Protein AF-A0A250KUP1-F1 (afdb_monomer)

InterPro domains:
  IPR027805 Transposase, Helix-turn-helix domain [PF13613] (3-40)

pLDDT: mean 85.06, std 11.29, range [55.0, 96.75]

Foldseek 3Di:
DCCVVPVDQLCVQCVVVVHHSVVSVVCCVVCVVVVQVVCVVVVNPDDDDDPDPVSVVVVCVVDPDDDDDDDDDDDDQDPDPVVNVVPDPPPDDPDDPDDD

Structure (mmCIF, N/CA/C/O backbone):
data_AF-A0A250KUP1-F1
#
_entry.id   AF-A0A250KUP1-F1
#
loop_
_atom_site.group_PDB
_atom_site.id
_atom_site.type_symbol
_atom_site.label_atom_id
_atom_site.label_alt_id
_atom_site.label_comp_id
_atom_site.label_asym_id
_atom_site.label_entity_id
_atom_site.label_seq_id
_atom_site.pdbx_PDB_ins_code
_atom_site.Cartn_x
_atom_site.Cartn_y
_atom_site.Cartn_z
_atom_site.occupancy
_atom_site.B_iso_or_equiv
_atom_site.auth_seq_id
_atom_site.auth_comp_id
_atom_site.auth_asym_id
_atom_site.auth_atom_id
_atom_site.pdbx_PDB_model_num
ATOM 1 N N . MET A 1 1 ? -3.977 -3.950 -9.106 1.00 66.69 1 MET A N 1
ATOM 2 C CA . MET A 1 1 ? -2.577 -3.657 -8.726 1.00 66.69 1 MET A CA 1
ATOM 3 C C . MET A 1 1 ? -2.090 -4.738 -7.769 1.00 66.69 1 MET A C 1
ATOM 5 O O . MET A 1 1 ? -2.434 -4.678 -6.600 1.00 66.69 1 MET A O 1
ATOM 9 N N . TYR A 1 2 ? -1.365 -5.749 -8.261 1.00 84.56 2 TYR A N 1
ATOM 10 C CA . TYR A 1 2 ? -0.905 -6.881 -7.440 1.00 84.56 2 TYR A CA 1
ATOM 11 C C . TYR A 1 2 ? 0.070 -6.418 -6.343 1.00 84.56 2 TYR A C 1
ATOM 13 O O . TYR A 1 2 ? -0.234 -6.559 -5.165 1.00 84.56 2 TYR A O 1
ATOM 21 N N . TYR A 1 3 ? 1.147 -5.716 -6.718 1.00 90.88 3 TYR A N 1
ATOM 22 C CA . TYR A 1 3 ? 2.161 -5.227 -5.774 1.00 90.88 3 TYR A CA 1
ATOM 23 C C . TYR A 1 3 ? 1.597 -4.355 -4.636 1.00 90.88 3 TYR A C 1
ATOM 25 O O . TYR A 1 3 ? 1.884 -4.614 -3.476 1.00 90.88 3 TYR A O 1
ATOM 33 N N . LEU A 1 4 ? 0.740 -3.368 -4.936 1.00 90.69 4 LEU A N 1
ATOM 34 C CA . LEU A 1 4 ? 0.157 -2.484 -3.909 1.00 90.69 4 LEU A CA 1
ATOM 35 C C . LEU A 1 4 ? -0.892 -3.163 -3.015 1.00 90.69 4 LEU A C 1
ATOM 37 O O . LEU A 1 4 ? -1.260 -2.603 -1.986 1.00 90.69 4 LEU A O 1
ATOM 41 N N . LYS A 1 5 ? -1.421 -4.321 -3.425 1.00 87.44 5 LYS A N 1
ATOM 42 C CA . LYS A 1 5 ? -2.429 -5.060 -2.658 1.00 87.44 5 LYS A CA 1
ATOM 43 C C . LYS A 1 5 ? -1.794 -6.131 -1.776 1.00 87.44 5 LYS A C 1
ATOM 45 O O . LYS A 1 5 ? -2.275 -6.338 -0.669 1.00 87.44 5 LYS A O 1
ATOM 50 N N . THR A 1 6 ? -0.759 -6.813 -2.263 1.00 89.00 6 THR A N 1
ATOM 51 C CA . THR A 1 6 ? -0.167 -7.978 -1.588 1.00 89.00 6 THR A CA 1
ATOM 52 C C . THR A 1 6 ? 1.237 -7.732 -1.039 1.00 89.00 6 THR A C 1
ATOM 54 O O . THR A 1 6 ? 1.717 -8.562 -0.279 1.00 89.00 6 THR A O 1
ATOM 57 N N . TYR A 1 7 ? 1.881 -6.613 -1.397 1.00 89.69 7 TYR A N 1
ATOM 58 C CA . TYR A 1 7 ? 3.239 -6.233 -0.981 1.00 89.69 7 TYR A CA 1
ATOM 59 C C . TYR A 1 7 ? 4.258 -7.395 -1.003 1.00 89.69 7 TYR A C 1
ATOM 61 O O . TYR A 1 7 ? 4.931 -7.649 -0.004 1.00 89.69 7 TYR A O 1
ATOM 69 N N . PRO A 1 8 ? 4.388 -8.128 -2.127 1.00 94.00 8 PRO A N 1
ATOM 70 C CA . PRO A 1 8 ? 5.357 -9.209 -2.240 1.00 94.00 8 PRO A CA 1
ATOM 71 C C . PRO A 1 8 ? 6.781 -8.641 -2.286 1.00 94.00 8 PRO A C 1
ATOM 73 O O . PRO A 1 8 ? 6.997 -7.503 -2.712 1.00 94.00 8 PRO A O 1
ATOM 76 N N . THR A 1 9 ? 7.774 -9.461 -1.937 1.00 95.88 9 THR A N 1
ATOM 77 C CA . THR A 1 9 ? 9.172 -9.122 -2.234 1.00 95.88 9 THR A CA 1
ATOM 78 C C . THR A 1 9 ? 9.384 -9.025 -3.747 1.00 95.88 9 THR A C 1
ATOM 80 O O . THR A 1 9 ? 8.632 -9.609 -4.534 1.00 95.88 9 THR A O 1
ATOM 83 N N . PHE A 1 10 ? 10.421 -8.305 -4.184 1.00 95.88 10 PHE A N 1
ATOM 84 C CA . PHE A 1 10 ? 10.698 -8.163 -5.616 1.00 95.88 10 PHE A CA 1
ATOM 85 C C . PHE A 1 10 ? 11.054 -9.487 -6.293 1.00 95.88 10 PHE A C 1
ATOM 87 O O . PHE A 1 10 ? 10.743 -9.649 -7.467 1.00 95.88 10 PHE A O 1
ATOM 94 N N . ASP A 1 11 ? 11.621 -10.448 -5.564 1.00 95.88 11 ASP A N 1
ATOM 95 C CA . ASP A 1 11 ? 11.886 -11.788 -6.093 1.00 95.88 11 ASP A CA 1
ATOM 96 C C . ASP A 1 11 ? 10.593 -12.572 -6.328 1.00 95.88 11 ASP A C 1
ATOM 98 O O . ASP A 1 11 ? 10.426 -13.176 -7.383 1.00 95.88 11 ASP A O 1
ATOM 102 N N . VAL A 1 12 ? 9.636 -12.504 -5.393 1.00 95.69 12 VAL A N 1
ATOM 103 C CA . VAL A 1 12 ? 8.307 -13.119 -5.561 1.00 95.69 12 VAL A CA 1
ATOM 104 C C . VAL A 1 12 ? 7.541 -12.430 -6.689 1.00 95.69 12 VAL A C 1
ATOM 106 O O . VAL A 1 12 ? 6.935 -13.091 -7.531 1.00 95.69 12 VAL A O 1
ATOM 109 N N . LEU A 1 13 ? 7.608 -11.099 -6.763 1.00 95.19 13 LEU A N 1
ATOM 110 C CA . LEU A 1 13 ? 7.016 -10.338 -7.861 1.00 95.19 13 LEU A CA 1
ATOM 111 C C . LEU A 1 13 ? 7.648 -10.719 -9.207 1.00 95.19 13 LEU A C 1
ATOM 113 O O . LEU A 1 13 ? 6.934 -10.954 -10.177 1.00 95.19 13 LEU A O 1
ATOM 117 N N . GLY A 1 14 ? 8.976 -10.810 -9.264 1.00 95.19 14 GLY A N 1
ATOM 118 C CA . GLY A 1 14 ? 9.709 -11.229 -10.451 1.00 95.19 14 GLY A CA 1
ATOM 119 C C . GLY A 1 14 ? 9.330 -12.641 -10.884 1.00 95.19 14 GLY A C 1
ATOM 120 O O . GLY A 1 14 ? 8.986 -12.847 -12.045 1.00 95.19 14 GLY A O 1
ATOM 121 N N . PHE A 1 15 ? 9.267 -13.581 -9.938 1.00 95.81 15 PHE A N 1
ATOM 122 C CA . PHE A 1 15 ? 8.816 -14.950 -10.175 1.00 95.81 15 PHE A CA 1
ATOM 123 C C . PHE A 1 15 ? 7.417 -15.004 -10.807 1.00 95.81 15 PHE A C 1
ATOM 125 O O . PHE A 1 15 ? 7.225 -15.693 -11.806 1.00 95.81 15 PHE A O 1
ATOM 132 N N . HIS A 1 16 ? 6.452 -14.240 -10.285 1.00 93.56 16 HIS A N 1
ATOM 133 C CA . HIS A 1 16 ? 5.083 -14.237 -10.811 1.00 93.56 16 HIS A CA 1
ATOM 134 C C . HIS A 1 16 ? 4.949 -13.661 -12.227 1.00 93.56 16 HIS A C 1
ATOM 136 O O . HIS A 1 16 ? 4.036 -14.058 -12.950 1.00 93.56 16 HIS A O 1
ATOM 142 N N . PHE A 1 17 ? 5.823 -12.732 -12.625 1.00 92.12 17 PHE A N 1
ATOM 143 C CA . PHE A 1 17 ? 5.716 -12.007 -13.899 1.00 92.12 17 PHE A CA 1
ATOM 144 C C . PHE A 1 17 ? 6.853 -12.300 -14.892 1.00 92.12 17 PHE A C 1
ATOM 146 O O . PHE A 1 17 ? 6.907 -11.680 -15.952 1.00 92.12 17 PHE A O 1
ATOM 153 N N . GLY A 1 18 ? 7.742 -13.251 -14.589 1.00 94.38 18 GLY A N 1
ATOM 154 C CA . GLY A 1 18 ? 8.844 -13.641 -15.475 1.00 94.38 18 GLY A CA 1
ATOM 155 C C . GLY A 1 18 ? 9.985 -12.620 -15.541 1.00 94.38 18 GLY A C 1
ATOM 156 O O . GLY A 1 18 ? 10.642 -12.496 -16.573 1.00 94.38 18 GLY A O 1
ATOM 157 N N . PHE A 1 19 ? 10.224 -11.879 -14.458 1.00 91.25 19 PHE A N 1
ATOM 158 C CA . PHE A 1 19 ? 11.309 -10.904 -14.342 1.00 91.25 19 PHE A CA 1
ATOM 159 C C . PHE A 1 19 ? 12.347 -11.339 -13.307 1.00 91.25 19 PHE A C 1
ATOM 161 O O . PHE A 1 19 ? 12.052 -12.092 -12.382 1.00 91.25 19 PHE A O 1
ATOM 168 N N . SER A 1 20 ? 13.560 -10.790 -13.404 1.00 95.12 20 SER A N 1
ATOM 169 C CA . SER A 1 20 ? 14.458 -10.770 -12.246 1.00 95.12 20 SER A CA 1
ATOM 170 C C . SER A 1 20 ? 13.920 -9.811 -11.176 1.00 95.12 20 SER A C 1
ATOM 172 O O . SER A 1 20 ? 13.195 -8.863 -11.498 1.00 95.12 20 SER A O 1
ATOM 174 N N . GLY A 1 21 ? 14.317 -9.997 -9.912 1.00 93.44 21 GLY A N 1
ATOM 175 C CA . GLY A 1 21 ? 13.941 -9.083 -8.827 1.00 93.44 21 GLY A CA 1
ATOM 176 C C . GLY A 1 21 ? 14.333 -7.626 -9.109 1.00 93.44 21 GLY A C 1
ATOM 177 O O . GLY A 1 21 ? 13.534 -6.712 -8.907 1.00 93.44 21 GLY A O 1
ATOM 178 N N . GLY A 1 22 ? 15.511 -7.395 -9.700 1.00 95.50 22 GLY A N 1
ATOM 179 C CA . GLY A 1 22 ? 15.950 -6.055 -10.113 1.00 95.50 22 GLY A CA 1
ATOM 180 C C . GLY A 1 22 ? 15.054 -5.428 -11.188 1.00 95.50 22 GLY A C 1
ATOM 181 O O . GLY A 1 22 ? 14.700 -4.251 -11.096 1.00 95.50 22 GLY A O 1
ATOM 182 N N . HIS A 1 23 ? 14.616 -6.213 -12.178 1.00 95.38 23 HIS A N 1
ATOM 183 C CA . HIS A 1 23 ? 13.662 -5.735 -13.178 1.00 95.38 23 HIS A CA 1
ATOM 184 C C . HIS A 1 23 ? 12.278 -5.478 -12.580 1.00 95.38 23 HIS A C 1
ATOM 186 O O . HIS A 1 23 ? 11.645 -4.493 -12.959 1.00 95.38 23 HIS A O 1
ATOM 192 N N . ALA A 1 24 ? 11.819 -6.308 -11.642 1.00 95.75 24 ALA A N 1
ATOM 193 C CA . ALA A 1 24 ? 10.560 -6.095 -10.935 1.00 95.75 24 ALA A CA 1
ATOM 194 C C . ALA A 1 24 ? 10.585 -4.779 -10.135 1.00 95.75 24 ALA A C 1
ATOM 196 O O . ALA A 1 24 ? 9.658 -3.976 -10.250 1.00 95.75 24 ALA A O 1
ATOM 197 N N . HIS A 1 25 ? 11.679 -4.507 -9.416 1.00 95.56 25 HIS A N 1
ATOM 198 C CA . HIS A 1 25 ? 11.899 -3.231 -8.732 1.00 95.56 25 HIS A CA 1
ATOM 199 C C . HIS A 1 25 ? 11.851 -2.047 -9.708 1.00 95.56 25 HIS A C 1
ATOM 201 O O . HIS A 1 25 ? 11.057 -1.127 -9.523 1.00 95.56 25 HIS A O 1
ATOM 207 N N . ALA A 1 26 ? 12.637 -2.094 -10.790 1.00 96.50 26 ALA A N 1
ATOM 208 C CA . ALA A 1 26 ? 12.673 -1.027 -11.792 1.00 96.50 26 ALA A CA 1
ATOM 209 C C . ALA A 1 26 ? 11.300 -0.778 -12.447 1.00 96.50 26 ALA A C 1
ATOM 211 O O . ALA A 1 26 ? 10.945 0.360 -12.757 1.00 96.50 26 ALA A O 1
ATOM 212 N N . HIS A 1 27 ? 10.500 -1.830 -12.645 1.00 93.94 27 HIS A N 1
ATOM 213 C CA . HIS A 1 27 ? 9.136 -1.693 -13.152 1.00 93.94 27 HIS A CA 1
ATOM 214 C C . HIS A 1 27 ? 8.229 -0.966 -12.166 1.00 93.94 27 HIS A C 1
ATOM 216 O O . HIS A 1 27 ? 7.495 -0.071 -12.583 1.00 93.94 27 HIS A O 1
ATOM 222 N N . ILE A 1 28 ? 8.271 -1.326 -10.881 1.00 94.62 28 ILE A N 1
ATOM 223 C CA . ILE A 1 28 ? 7.480 -0.650 -9.850 1.00 94.62 28 ILE A CA 1
ATOM 224 C C . ILE A 1 28 ? 7.877 0.820 -9.748 1.00 94.62 28 ILE A C 1
ATOM 226 O O . ILE A 1 28 ? 6.997 1.678 -9.812 1.00 94.62 28 ILE A O 1
ATOM 230 N N . ASP A 1 29 ? 9.174 1.106 -9.677 1.00 95.44 29 ASP A N 1
ATOM 231 C CA . ASP A 1 29 ? 9.699 2.469 -9.581 1.00 95.44 29 ASP A CA 1
ATOM 232 C C . ASP A 1 29 ? 9.252 3.344 -10.768 1.00 95.44 29 ASP A C 1
ATOM 234 O O . ASP A 1 29 ? 8.807 4.477 -10.600 1.00 95.44 29 ASP A O 1
ATOM 238 N N . ARG A 1 30 ? 9.233 2.779 -11.983 1.00 96.12 30 ARG A N 1
ATOM 239 C CA . ARG A 1 30 ? 8.779 3.487 -13.189 1.00 96.12 30 ARG A CA 1
ATOM 240 C C . ARG A 1 30 ? 7.260 3.651 -13.275 1.00 96.12 30 ARG A C 1
ATOM 242 O O . ARG A 1 30 ? 6.774 4.678 -13.752 1.00 96.12 30 ARG A O 1
ATOM 249 N N . LEU A 1 31 ? 6.495 2.623 -12.906 1.00 94.69 31 LEU A N 1
ATOM 250 C CA . LEU A 1 31 ? 5.044 2.579 -13.129 1.00 94.69 31 LEU A CA 1
ATOM 251 C C . LEU A 1 31 ? 4.247 3.236 -12.002 1.00 94.69 31 LEU A C 1
ATOM 253 O O . LEU A 1 31 ? 3.169 3.772 -12.263 1.00 94.69 31 LEU A O 1
ATOM 257 N N . LEU A 1 32 ? 4.755 3.235 -10.769 1.00 94.56 32 LEU A N 1
ATOM 258 C CA . LEU A 1 32 ? 4.043 3.807 -9.630 1.00 94.56 32 LEU A CA 1
ATOM 259 C C . LEU A 1 32 ? 3.767 5.315 -9.802 1.00 94.56 32 LEU A C 1
ATOM 261 O O . LEU A 1 32 ? 2.614 5.711 -9.622 1.00 94.56 32 LEU A O 1
ATOM 265 N N . PRO A 1 33 ? 4.719 6.156 -10.255 1.00 95.69 33 PRO A N 1
ATOM 266 C CA . PRO A 1 33 ? 4.446 7.568 -10.526 1.00 95.69 33 PRO A CA 1
ATOM 267 C C . PRO A 1 33 ? 3.418 7.784 -11.643 1.00 95.69 33 PRO A C 1
ATOM 269 O O . PRO A 1 33 ? 2.658 8.749 -11.604 1.00 95.69 33 PRO A O 1
ATOM 272 N N . VAL A 1 34 ? 3.382 6.900 -12.649 1.00 96.56 34 VAL A N 1
ATOM 273 C CA . VAL A 1 34 ? 2.380 6.954 -13.727 1.00 96.56 34 VAL A CA 1
ATOM 274 C C . VAL A 1 34 ? 0.992 6.676 -13.164 1.00 96.56 34 VAL A C 1
ATOM 276 O O . VAL A 1 34 ? 0.061 7.421 -13.461 1.00 96.56 34 VAL A O 1
ATOM 279 N N . LEU A 1 35 ? 0.863 5.646 -12.320 1.00 94.12 35 LEU A N 1
ATOM 280 C CA . LEU A 1 35 ? -0.398 5.343 -11.651 1.00 94.12 35 LEU A CA 1
ATOM 281 C C . LEU A 1 35 ? -0.857 6.521 -10.789 1.00 94.12 35 LEU A C 1
ATOM 283 O O . LEU A 1 35 ? -2.015 6.909 -10.885 1.00 94.12 35 LEU A O 1
ATOM 287 N N . VAL A 1 36 ? 0.038 7.100 -9.981 1.00 93.56 36 VAL A N 1
ATOM 288 C CA . VAL A 1 36 ? -0.294 8.254 -9.131 1.00 93.56 36 VAL A CA 1
ATOM 289 C C . VAL A 1 36 ? -0.846 9.394 -9.981 1.00 93.56 36 VAL A C 1
ATOM 291 O O . VAL A 1 36 ? -1.949 9.856 -9.716 1.00 93.56 36 VAL A O 1
ATOM 294 N N . ARG A 1 37 ? -0.149 9.785 -11.058 1.00 96.44 37 ARG A N 1
ATOM 295 C CA . ARG A 1 37 ? -0.637 10.843 -11.957 1.00 96.44 37 ARG A CA 1
ATOM 296 C C . ARG A 1 37 ? -2.003 10.517 -12.550 1.00 96.44 37 ARG A C 1
ATOM 298 O O . ARG A 1 37 ? -2.863 11.387 -12.567 1.00 96.44 37 ARG A O 1
ATOM 305 N N . ALA A 1 38 ? -2.216 9.282 -13.002 1.00 96.31 38 ALA A N 1
ATOM 306 C CA . ALA A 1 38 ? -3.496 8.871 -13.569 1.00 96.31 38 ALA A CA 1
ATOM 307 C C . ALA A 1 38 ? -4.637 8.966 -12.543 1.00 96.31 38 ALA A C 1
ATOM 309 O O . ALA A 1 38 ? -5.679 9.540 -12.845 1.00 96.31 38 ALA A O 1
ATOM 310 N N . LEU A 1 39 ? -4.434 8.459 -11.323 1.00 94.56 39 LEU A N 1
ATOM 311 C CA . LEU A 1 39 ? -5.437 8.520 -10.256 1.00 94.56 39 LEU A CA 1
ATOM 312 C C . LEU A 1 39 ? -5.724 9.961 -9.820 1.00 94.56 39 LEU A C 1
ATOM 314 O O . LEU A 1 39 ? -6.882 10.306 -9.597 1.00 94.56 39 LEU A O 1
ATOM 318 N N . THR A 1 40 ? -4.694 10.809 -9.750 1.00 94.25 40 THR A N 1
ATOM 319 C CA . THR A 1 40 ? -4.846 12.244 -9.477 1.00 94.25 40 THR A CA 1
ATOM 320 C C . THR A 1 40 ? -5.636 12.940 -10.582 1.00 94.25 40 THR A C 1
ATOM 322 O O . THR A 1 40 ? -6.600 13.635 -10.282 1.00 94.25 40 THR A O 1
ATOM 325 N N . SER A 1 41 ? -5.288 12.735 -11.857 1.00 96.75 41 SER A N 1
ATOM 326 C CA . SER A 1 41 ? -6.005 13.342 -12.989 1.00 96.75 41 SER A CA 1
ATOM 327 C C . SER A 1 41 ? -7.465 12.899 -13.077 1.00 96.75 41 SER A C 1
ATOM 329 O O . SER A 1 41 ? -8.310 13.670 -13.518 1.00 96.75 41 SER A O 1
ATOM 331 N N . LEU A 1 42 ? -7.763 11.671 -12.652 1.00 96.62 42 LEU A N 1
ATOM 332 C CA . LEU A 1 42 ? -9.120 11.133 -12.588 1.00 96.62 42 LEU A CA 1
ATOM 333 C C . LEU A 1 42 ? -9.867 11.512 -11.297 1.00 96.62 42 LEU A C 1
ATOM 335 O O . LEU A 1 42 ? -11.032 11.155 -11.163 1.00 96.62 42 LEU A O 1
ATOM 339 N N . ASN A 1 43 ? -9.222 12.213 -10.359 1.00 91.88 43 ASN A N 1
ATOM 340 C CA . ASN A 1 43 ? -9.768 12.563 -9.045 1.00 91.88 43 ASN A CA 1
ATOM 341 C C . ASN A 1 43 ? -10.284 11.346 -8.240 1.00 91.88 43 ASN A C 1
ATOM 343 O O . ASN A 1 43 ? -11.299 11.418 -7.555 1.00 91.88 43 ASN A O 1
ATOM 347 N N . VAL A 1 44 ? -9.583 10.211 -8.345 1.00 90.69 44 VAL A N 1
ATOM 348 C CA . VAL A 1 44 ? -9.887 8.946 -7.638 1.00 90.69 44 VAL A CA 1
ATOM 349 C C . VAL A 1 44 ? -8.681 8.430 -6.845 1.00 90.69 44 VAL A C 1
ATOM 351 O O . VAL A 1 44 ? -8.554 7.234 -6.575 1.00 90.69 44 VAL A O 1
ATOM 354 N N . MET A 1 45 ? -7.741 9.318 -6.510 1.00 90.00 45 MET A N 1
ATOM 355 C CA . MET A 1 45 ? -6.615 8.980 -5.644 1.00 90.00 45 MET 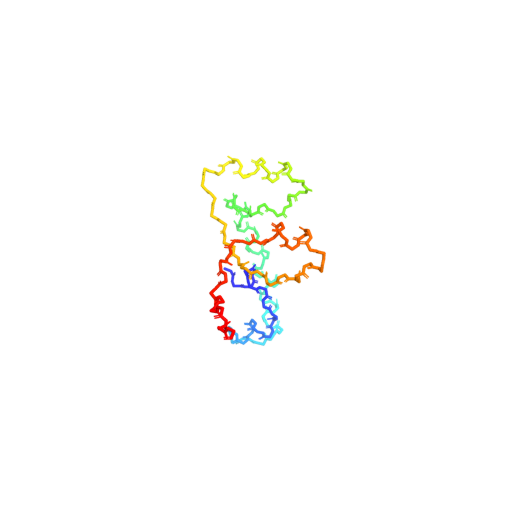A CA 1
ATOM 356 C C . MET A 1 45 ? -7.149 8.590 -4.256 1.00 90.00 45 MET A C 1
ATOM 358 O O . MET A 1 45 ? -7.912 9.361 -3.680 1.00 90.00 45 MET A O 1
ATOM 362 N N . PRO A 1 46 ? -6.778 7.419 -3.706 1.00 83.50 46 PRO A N 1
ATOM 363 C CA . PRO A 1 46 ? -7.235 7.032 -2.380 1.00 83.50 46 PRO A CA 1
ATOM 364 C C . PRO A 1 46 ? -6.662 7.972 -1.314 1.00 83.50 46 PRO A C 1
ATOM 366 O O . PRO A 1 46 ? -5.458 8.235 -1.302 1.00 83.50 46 PRO A O 1
ATOM 369 N N . GLU A 1 47 ? -7.522 8.422 -0.403 1.00 79.31 47 GLU A N 1
ATOM 370 C CA . GLU A 1 47 ? -7.161 9.130 0.830 1.00 79.31 47 GLU A CA 1
ATOM 371 C C . GLU A 1 47 ? -6.248 8.224 1.679 1.00 79.31 47 GLU A C 1
ATOM 373 O O . GLU A 1 47 ? -6.647 7.126 2.073 1.00 79.31 47 GLU A O 1
ATOM 378 N N . ARG A 1 48 ? -4.988 8.626 1.913 1.00 69.44 48 ARG A N 1
ATOM 379 C CA . ARG A 1 48 ? -3.994 7.807 2.650 1.00 69.44 48 ARG A CA 1
ATOM 380 C C . ARG A 1 48 ? -3.672 8.317 4.050 1.00 69.44 48 ARG A C 1
ATOM 382 O O . ARG A 1 48 ? -3.016 7.595 4.797 1.00 69.44 48 ARG A O 1
ATOM 389 N N . THR A 1 49 ? -4.114 9.518 4.403 1.00 62.28 49 THR A N 1
ATOM 390 C CA . THR A 1 49 ? -3.688 10.183 5.635 1.00 62.28 49 THR A CA 1
ATOM 391 C C . THR A 1 49 ? -4.916 10.626 6.408 1.00 62.28 49 THR A C 1
ATOM 393 O O . THR A 1 49 ? -5.340 11.768 6.311 1.00 62.28 49 THR A O 1
ATOM 396 N N . LEU A 1 50 ? -5.502 9.694 7.154 1.00 75.44 50 LEU A N 1
ATOM 397 C CA . LEU A 1 50 ? -6.445 10.026 8.215 1.00 75.44 50 LEU A CA 1
ATOM 398 C C . LEU A 1 50 ? -5.615 10.036 9.488 1.00 75.44 50 LEU A C 1
ATOM 400 O O . LEU A 1 50 ? -5.101 9.003 9.918 1.00 75.44 50 LEU A O 1
ATOM 404 N N . THR A 1 51 ? -5.370 11.231 10.000 1.00 78.88 51 THR A N 1
ATOM 405 C CA . THR A 1 51 ? -4.514 11.462 11.163 1.00 78.88 51 THR A CA 1
ATOM 406 C C . THR A 1 51 ? -5.282 11.352 12.468 1.00 78.88 51 THR A C 1
ATOM 408 O O . THR A 1 51 ? -4.670 11.099 13.506 1.00 78.88 51 THR A O 1
ATOM 411 N N . THR A 1 52 ? -6.610 11.485 12.419 1.00 85.75 52 THR A N 1
ATOM 412 C CA . THR A 1 52 ? -7.476 11.408 13.597 1.00 85.75 52 THR A CA 1
ATOM 413 C C . THR A 1 52 ? -8.673 10.462 13.398 1.00 85.75 52 THR A C 1
ATOM 415 O O . THR A 1 52 ? -9.142 10.266 12.270 1.00 85.75 52 THR A O 1
ATOM 418 N N . PRO A 1 53 ? -9.197 9.853 14.481 1.00 85.75 53 PRO A N 1
ATOM 419 C CA . PRO A 1 53 ? -10.448 9.091 14.442 1.00 85.75 53 PRO A CA 1
ATOM 420 C C . PRO A 1 53 ? -11.647 9.912 13.943 1.00 85.75 53 PRO A C 1
ATOM 422 O O . PRO A 1 53 ? -12.543 9.371 13.292 1.00 85.75 53 PRO A O 1
ATOM 425 N N . G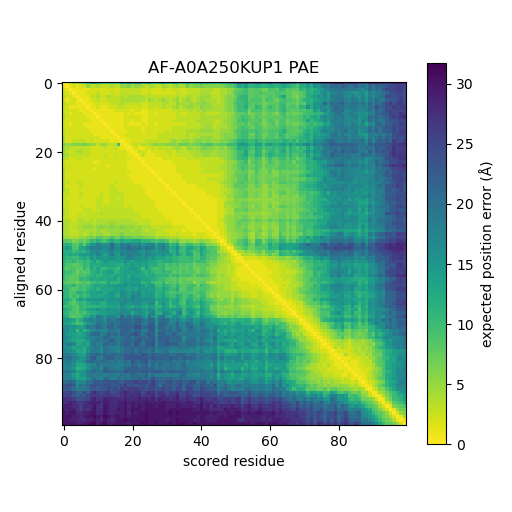LU A 1 54 ? -11.666 11.214 14.223 1.00 88.19 54 GLU A N 1
ATOM 426 C CA . GLU A 1 54 ? -12.708 12.143 13.792 1.00 88.19 54 GLU A CA 1
ATOM 427 C C . GLU A 1 54 ? -12.694 12.336 12.271 1.00 88.19 54 GLU A C 1
ATOM 429 O O . GLU A 1 54 ? -13.745 12.246 11.637 1.00 88.19 54 GLU A O 1
ATOM 434 N N . GLU A 1 55 ? -11.513 12.522 11.671 1.00 87.88 55 GLU A N 1
ATOM 435 C CA . GLU A 1 55 ? -11.347 12.579 10.211 1.00 87.88 55 GLU A CA 1
ATOM 436 C C . GLU A 1 55 ? -11.813 11.281 9.547 1.00 87.88 55 GLU A C 1
ATOM 438 O O . GLU A 1 55 ? -12.507 11.311 8.530 1.00 87.88 55 GLU A O 1
ATOM 443 N N . PHE A 1 56 ? -11.478 10.131 10.141 1.00 85.50 56 PHE A N 1
ATOM 444 C CA . PHE A 1 56 ? -11.953 8.840 9.649 1.00 85.50 56 PHE A CA 1
ATOM 445 C C . PHE A 1 56 ? -13.479 8.737 9.718 1.00 85.50 56 PHE A C 1
ATOM 447 O O . PHE A 1 56 ? -14.098 8.330 8.738 1.00 85.50 56 PHE A O 1
ATOM 454 N N . SER A 1 57 ? -14.082 9.148 10.836 1.00 86.56 57 SER A N 1
ATOM 455 C CA . SER A 1 57 ? -15.538 9.123 11.043 1.00 86.56 57 SER A CA 1
ATOM 456 C C . SER A 1 57 ? -16.276 9.975 10.004 1.00 86.56 57 SER A C 1
ATOM 458 O O . SER A 1 57 ? -17.203 9.501 9.354 1.00 86.56 57 SER A O 1
ATOM 460 N N . GLN A 1 58 ? -15.800 11.197 9.752 1.00 88.12 58 GLN A N 1
ATOM 461 C CA . GLN A 1 58 ? -16.369 12.070 8.718 1.00 88.12 58 GLN A CA 1
ATOM 462 C C . GLN A 1 58 ? -16.240 11.475 7.312 1.00 88.12 58 GLN A C 1
ATOM 464 O O . GLN A 1 58 ? -17.159 11.585 6.500 1.00 88.12 58 GLN A O 1
ATOM 469 N N . LEU A 1 59 ? -15.109 10.825 7.017 1.00 85.88 59 LEU A N 1
ATOM 470 C CA . LEU A 1 59 ? -14.896 10.174 5.730 1.00 85.88 59 LEU A CA 1
ATOM 471 C C . LEU A 1 59 ? -15.844 8.986 5.541 1.00 85.88 59 LEU A C 1
ATOM 473 O O . LEU A 1 59 ? -16.356 8.793 4.443 1.00 85.88 59 LEU A O 1
ATOM 477 N N . ILE A 1 60 ? -16.067 8.163 6.565 1.00 87.50 60 ILE A N 1
ATOM 478 C CA . ILE A 1 60 ? -16.936 6.989 6.423 1.00 87.50 60 ILE A CA 1
ATOM 479 C C . ILE A 1 60 ? -18.416 7.367 6.328 1.00 87.50 60 ILE A C 1
ATOM 481 O O . ILE A 1 60 ? -19.151 6.691 5.610 1.00 87.50 60 ILE A O 1
ATOM 485 N N . ASP A 1 61 ? -18.831 8.472 6.956 1.00 89.06 61 ASP A N 1
ATOM 486 C CA . ASP A 1 61 ? -20.215 8.968 6.930 1.00 89.06 61 ASP A CA 1
ATOM 487 C C . ASP A 1 61 ? -20.706 9.304 5.511 1.00 89.06 61 ASP A C 1
ATOM 489 O O . ASP A 1 61 ? -21.907 9.262 5.233 1.00 89.06 61 ASP A O 1
ATOM 493 N N . GLN A 1 62 ? -19.794 9.584 4.573 1.00 87.38 62 GLN A N 1
ATOM 494 C CA . GLN A 1 62 ? -20.156 9.818 3.171 1.00 87.38 62 GLN A CA 1
ATOM 495 C C . GLN A 1 62 ? -20.624 8.539 2.446 1.00 87.38 62 GLN A C 1
ATOM 497 O O . GLN A 1 62 ? -21.228 8.613 1.373 1.00 87.38 62 GLN A O 1
ATOM 502 N N . TYR A 1 63 ? -20.345 7.354 3.001 1.00 87.50 63 TYR A N 1
ATOM 503 C CA . TYR A 1 63 ? -20.673 6.070 2.394 1.00 87.50 63 TYR A CA 1
ATOM 504 C C . TYR A 1 63 ? -21.885 5.433 3.075 1.00 87.50 63 TYR A C 1
ATOM 506 O O . TYR A 1 63 ? -21.848 5.036 4.233 1.00 87.50 63 TYR A O 1
ATOM 514 N N . LYS A 1 64 ? -22.964 5.236 2.310 1.00 88.75 64 LYS A N 1
ATOM 515 C CA . LYS A 1 64 ? -24.196 4.601 2.811 1.00 88.75 64 LYS A CA 1
ATOM 516 C C . LYS A 1 64 ? -24.003 3.141 3.238 1.00 88.75 64 LYS A C 1
ATOM 518 O O . LYS A 1 64 ? -24.665 2.680 4.159 1.00 88.75 64 LYS A O 1
ATOM 523 N N . ASN A 1 65 ? -23.152 2.406 2.524 1.00 89.19 65 ASN A N 1
ATOM 524 C CA . ASN A 1 65 ? -22.876 0.995 2.772 1.00 89.19 65 ASN A CA 1
ATOM 525 C C . ASN A 1 65 ? -21.363 0.789 2.778 1.00 89.19 65 ASN A C 1
ATOM 527 O O . ASN A 1 65 ? -20.695 1.144 1.807 1.00 89.19 65 ASN A O 1
ATOM 531 N N . ILE A 1 66 ? -20.845 0.179 3.840 1.00 85.44 66 ILE A N 1
ATOM 532 C CA . ILE A 1 66 ? -19.420 -0.109 4.004 1.00 85.44 66 ILE A CA 1
ATOM 533 C C . ILE A 1 66 ? -19.255 -1.623 4.096 1.00 85.44 66 ILE A C 1
ATOM 535 O O . ILE A 1 66 ? -19.893 -2.275 4.920 1.00 85.44 66 ILE A O 1
ATOM 539 N N . ALA A 1 67 ? -18.399 -2.178 3.241 1.00 85.38 67 ALA A N 1
ATOM 540 C CA . ALA A 1 67 ? -17.980 -3.569 3.319 1.00 85.38 67 ALA A CA 1
ATOM 541 C C . ALA A 1 67 ? -16.589 -3.625 3.955 1.00 85.38 67 ALA A C 1
ATOM 543 O O . ALA A 1 67 ? -15.640 -3.050 3.421 1.00 85.38 67 ALA A O 1
ATOM 544 N N . ILE A 1 68 ? -16.477 -4.311 5.091 1.00 82.38 68 ILE A N 1
ATOM 545 C CA . ILE A 1 68 ? -15.206 -4.539 5.778 1.00 82.38 68 ILE A CA 1
ATOM 546 C C . ILE A 1 68 ? -14.825 -5.998 5.552 1.00 82.38 68 ILE A C 1
ATOM 548 O O . ILE A 1 68 ? -15.515 -6.901 6.020 1.00 82.38 68 ILE A O 1
ATOM 552 N N . ASP A 1 69 ? -13.736 -6.218 4.820 1.00 81.75 69 ASP A N 1
ATOM 553 C CA . ASP A 1 69 ? -13.139 -7.544 4.668 1.00 81.75 69 ASP A CA 1
ATOM 554 C C . ASP A 1 69 ? -12.293 -7.841 5.913 1.00 81.75 69 ASP A C 1
ATOM 556 O O . ASP A 1 69 ? -11.178 -7.336 6.064 1.00 81.75 69 ASP A O 1
ATOM 560 N N . GLY A 1 70 ? -12.885 -8.565 6.863 1.00 80.31 70 GLY A N 1
ATOM 561 C CA . GLY A 1 70 ? -12.242 -8.954 8.112 1.00 80.31 70 GLY A CA 1
ATOM 562 C C . GLY A 1 70 ? -11.568 -10.316 7.985 1.00 80.31 70 GLY A C 1
ATOM 563 O O . GLY A 1 70 ? -12.203 -11.289 7.587 1.00 80.31 70 GLY A O 1
ATOM 564 N N . VAL A 1 71 ? -10.299 -10.403 8.381 1.00 76.94 71 VAL A N 1
ATOM 565 C CA . VAL A 1 71 ? -9.599 -11.680 8.572 1.00 76.94 71 VAL A CA 1
ATOM 566 C C . VAL A 1 71 ? -9.406 -11.900 10.067 1.00 76.94 71 VAL A C 1
ATOM 568 O O . VAL A 1 71 ? -8.951 -11.000 10.773 1.00 76.94 71 VAL A O 1
ATOM 571 N N . GLU A 1 72 ? -9.744 -13.091 10.560 1.00 78.56 72 GLU A N 1
ATOM 572 C CA . GLU A 1 72 ? -9.449 -13.471 11.941 1.00 78.56 72 GLU A CA 1
ATOM 573 C C . GLU A 1 72 ? -7.933 -13.607 12.130 1.00 78.56 72 GLU A C 1
ATOM 575 O O . GLU A 1 72 ? -7.263 -14.356 11.416 1.00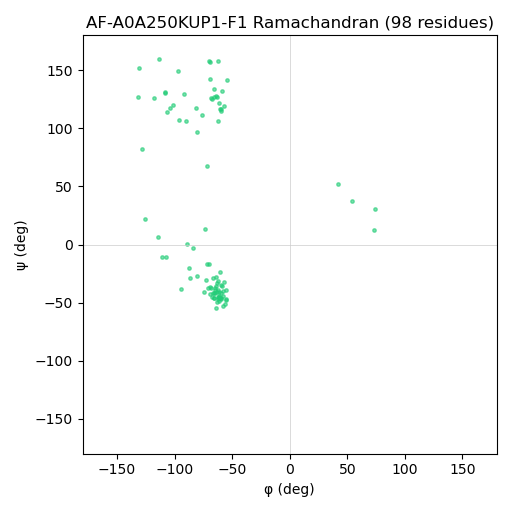 78.56 72 GLU A O 1
ATOM 580 N N . VAL A 1 73 ? -7.383 -12.890 13.110 1.00 73.62 73 VAL A N 1
ATOM 581 C CA . VAL A 1 73 ? -5.980 -13.013 13.516 1.00 73.62 73 VAL A CA 1
ATOM 582 C C . VAL A 1 73 ? -5.937 -13.700 14.872 1.00 73.62 73 VAL A C 1
ATOM 584 O O . VAL A 1 73 ? -6.643 -13.300 15.798 1.00 73.62 73 VAL A O 1
ATOM 587 N N . ALA A 1 74 ? -5.098 -14.729 15.005 1.00 79.38 74 ALA A N 1
ATOM 588 C CA . ALA A 1 74 ? -4.872 -15.379 16.289 1.00 79.38 74 ALA A CA 1
ATOM 589 C C . ALA A 1 74 ? -4.305 -14.361 17.291 1.00 79.38 74 ALA A C 1
ATOM 591 O O . ALA A 1 74 ? -3.211 -13.832 17.100 1.00 79.38 74 ALA A O 1
ATOM 592 N N . CYS A 1 75 ? -5.047 -14.086 18.361 1.00 75.56 75 CYS A N 1
ATOM 593 C CA . CYS A 1 75 ? -4.583 -13.268 19.473 1.00 75.56 75 CYS A CA 1
ATOM 594 C C . CYS A 1 75 ? -4.070 -14.155 20.614 1.00 75.56 75 CYS A C 1
ATOM 596 O O . CYS A 1 75 ? -4.531 -15.283 20.816 1.00 75.56 75 CYS A O 1
ATOM 598 N N . VAL A 1 76 ? -3.096 -13.651 21.374 1.00 81.12 76 VAL A N 1
ATOM 599 C CA . VAL A 1 76 ? -2.654 -14.323 22.600 1.00 81.12 76 VAL A CA 1
ATOM 600 C C . VAL A 1 76 ? -3.786 -14.230 23.616 1.00 81.12 76 VAL A C 1
ATOM 602 O O . VAL A 1 76 ? -4.263 -13.138 23.916 1.00 81.12 76 VAL A O 1
ATOM 605 N N . ARG A 1 77 ? -4.208 -15.377 24.153 1.00 81.31 77 ARG A N 1
ATOM 606 C CA . ARG A 1 77 ? -5.213 -15.428 25.216 1.00 81.31 77 ARG A CA 1
ATOM 607 C C . ARG A 1 77 ? -4.680 -14.672 26.445 1.00 81.31 77 ARG A C 1
ATOM 609 O O . ARG A 1 77 ? -3.626 -15.070 26.955 1.00 81.31 77 ARG A O 1
ATOM 616 N N . PRO A 1 78 ? -5.379 -13.628 26.934 1.00 86.19 78 PRO A N 1
ATOM 617 C CA . PRO A 1 78 ? -5.014 -12.965 28.184 1.00 86.19 78 PRO A CA 1
ATOM 618 C C . PRO A 1 78 ? -4.920 -13.989 29.314 1.00 86.19 78 PRO A C 1
ATOM 620 O O . PRO A 1 78 ? -5.702 -14.932 29.340 1.00 86.19 78 PRO A O 1
ATOM 623 N N . GLN A 1 79 ? -3.962 -13.852 30.228 1.00 86.25 79 GLN A N 1
ATOM 624 C CA . GLN A 1 79 ? -3.847 -14.773 31.370 1.00 86.25 79 GLN A CA 1
ATOM 625 C C . GLN A 1 79 ? -4.830 -14.423 32.493 1.00 86.25 79 GLN A C 1
ATOM 627 O O . GLN A 1 79 ? -5.253 -15.312 33.222 1.00 86.25 79 GLN A O 1
ATOM 632 N N . ASP A 1 80 ? -5.219 -13.150 32.589 1.00 91.19 80 ASP A N 1
ATOM 633 C CA . ASP A 1 80 ? -6.221 -12.677 33.539 1.00 91.19 80 ASP A CA 1
ATOM 634 C C . ASP A 1 80 ? -7.605 -13.263 33.221 1.00 91.19 80 ASP A C 1
ATOM 636 O O . ASP A 1 80 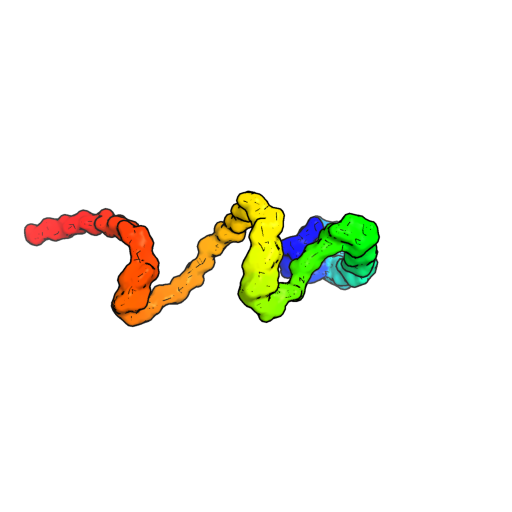? -8.086 -13.178 32.089 1.00 91.19 80 ASP A O 1
ATOM 640 N N . GLU A 1 81 ? -8.235 -13.876 34.220 1.00 84.56 81 GLU A N 1
ATOM 641 C CA . GLU A 1 81 ? -9.515 -14.575 34.084 1.00 84.56 81 GLU A CA 1
ATOM 642 C C . GLU A 1 81 ? -10.665 -13.622 33.727 1.00 84.56 81 GLU A C 1
ATOM 644 O O . GLU A 1 81 ? -11.495 -13.950 32.879 1.00 84.56 81 GLU A O 1
ATOM 649 N N . THR A 1 82 ? -10.667 -12.408 34.285 1.00 88.00 82 THR A N 1
ATOM 650 C CA . THR A 1 82 ? -11.709 -11.409 34.014 1.00 88.00 82 THR A CA 1
ATOM 651 C C . THR A 1 82 ? -11.626 -10.891 32.581 1.00 88.00 82 THR A C 1
ATOM 653 O O . THR A 1 82 ? -12.648 -10.701 31.920 1.00 88.00 82 THR A O 1
ATOM 656 N N . GLU A 1 83 ? -10.411 -10.736 32.051 1.00 85.25 83 GLU A N 1
ATOM 657 C CA . GLU A 1 83 ? -10.197 -10.389 30.645 1.00 85.25 83 GLU A CA 1
ATOM 658 C C . GLU A 1 83 ? -10.547 -11.561 29.716 1.00 85.25 83 GLU A C 1
ATOM 660 O O . GLU A 1 83 ? -11.142 -11.359 28.656 1.00 85.25 83 GLU A O 1
ATOM 665 N N . GLN A 1 84 ? -10.261 -12.807 30.112 1.00 83.12 84 GLN A N 1
ATOM 666 C CA . GLN A 1 84 ? -10.673 -13.982 29.335 1.00 83.12 84 GLN A CA 1
ATOM 667 C C . GLN A 1 84 ? -12.194 -14.091 29.193 1.00 83.12 84 GLN A C 1
ATOM 669 O O . GLN A 1 84 ? -12.668 -14.429 28.107 1.00 83.12 84 GLN A O 1
ATOM 674 N N . GLU A 1 85 ? -12.952 -13.812 30.255 1.00 84.62 85 GLU A N 1
ATOM 675 C CA . GLU A 1 85 ? -14.418 -13.821 30.215 1.00 84.62 85 GLU A CA 1
ATOM 676 C C . GLU A 1 85 ? -14.973 -12.739 29.286 1.00 84.62 85 GLU A C 1
ATOM 678 O O . GLU A 1 85 ? -15.866 -13.024 28.487 1.00 84.62 85 GLU A O 1
ATO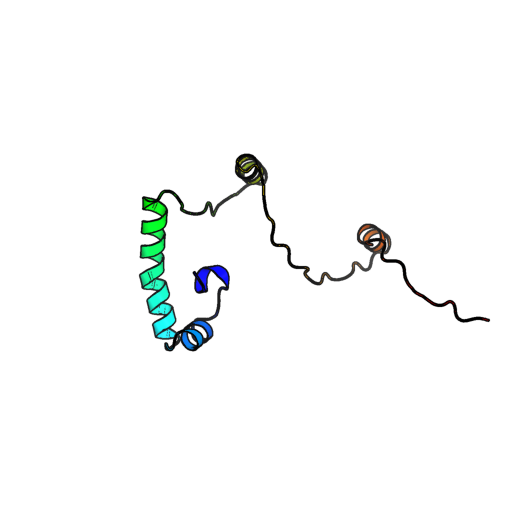M 683 N N . LYS A 1 86 ? -14.403 -11.526 29.308 1.00 85.81 86 LYS A N 1
ATOM 684 C CA . LYS A 1 86 ? -14.803 -10.43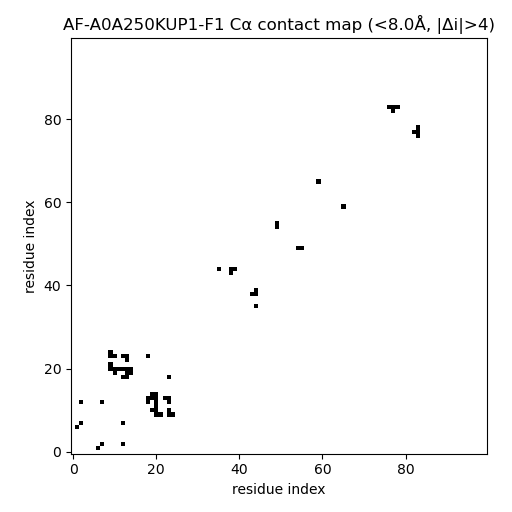3 28.399 1.00 85.81 86 LYS A CA 1
ATOM 685 C C . LYS A 1 86 ? -14.634 -10.801 26.926 1.00 85.81 86 LYS A C 1
ATOM 687 O O . LYS A 1 86 ? -15.445 -10.400 26.095 1.00 85.81 86 LYS A O 1
ATOM 692 N N . HIS A 1 87 ? -13.594 -11.565 26.599 1.00 77.25 87 HIS A N 1
ATOM 693 C CA . HIS A 1 87 ? -13.318 -12.015 25.232 1.00 77.25 87 HIS A CA 1
ATOM 694 C C . HIS A 1 87 ? -14.000 -13.343 24.867 1.00 77.25 87 HIS A C 1
ATOM 696 O O . HIS A 1 87 ? -13.828 -13.846 23.753 1.00 77.25 87 HIS A O 1
ATOM 702 N N . TYR A 1 88 ? -14.768 -13.942 25.778 1.00 78.38 88 TYR A N 1
ATOM 703 C CA . TYR A 1 88 ? -15.411 -15.224 25.540 1.00 78.38 88 TYR A CA 1
ATOM 704 C C . TYR A 1 88 ? -16.640 -15.076 24.635 1.00 78.38 88 TYR A C 1
ATOM 706 O O . TYR A 1 88 ? -17.684 -14.573 25.037 1.00 78.38 88 TYR 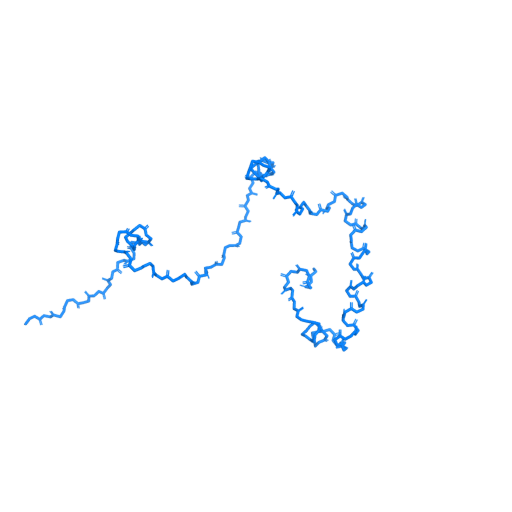A O 1
ATOM 714 N N . SER A 1 89 ? -16.560 -15.606 23.412 1.00 76.38 89 SER A N 1
ATOM 715 C CA . SER A 1 89 ? -17.641 -15.547 22.412 1.00 76.38 89 SER A CA 1
ATOM 716 C C . SER A 1 89 ? -18.841 -16.468 22.694 1.00 76.38 89 SER A C 1
ATOM 718 O O . SER A 1 89 ? -19.662 -16.716 21.813 1.00 76.38 89 SER A O 1
ATOM 720 N N . GLY A 1 90 ? -18.952 -17.022 23.907 1.00 71.31 90 GLY A N 1
ATOM 721 C CA . GLY A 1 90 ? -20.083 -17.863 24.309 1.00 71.31 90 GLY A CA 1
ATOM 722 C C . GLY A 1 90 ? -20.102 -19.261 23.681 1.00 71.31 90 GLY A C 1
ATOM 723 O O . GLY A 1 90 ? -21.117 -19.957 23.769 1.00 71.31 90 GLY A O 1
ATOM 724 N N . LYS A 1 91 ? -19.005 -19.702 23.050 1.00 74.38 91 LYS A N 1
ATOM 725 C CA . LYS A 1 91 ? -18.932 -21.019 22.401 1.00 74.38 91 LYS A CA 1
ATOM 726 C C . LYS A 1 91 ? -19.125 -22.132 23.437 1.00 74.38 91 LYS A C 1
ATOM 728 O O . LYS A 1 91 ? -18.231 -22.407 24.231 1.00 74.38 91 LYS A O 1
ATOM 733 N N . LYS A 1 92 ? -20.295 -22.780 23.438 1.00 62.19 92 LYS A N 1
ATOM 734 C CA . LYS A 1 92 ? -20.605 -23.878 24.366 1.00 62.19 92 LYS A CA 1
ATOM 735 C C . LYS A 1 92 ? -19.597 -25.012 24.191 1.00 62.19 92 LYS A C 1
ATOM 737 O O . LYS A 1 92 ? -19.315 -25.435 23.072 1.00 62.19 92 LYS A O 1
ATOM 742 N N . LYS A 1 93 ? -19.054 -25.501 25.304 1.00 64.56 93 LYS A N 1
ATOM 743 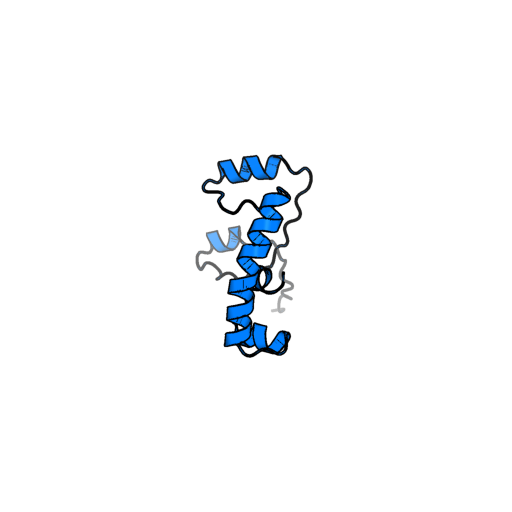C CA . LYS A 1 93 ? -18.184 -26.672 25.293 1.00 64.56 93 LYS A CA 1
ATOM 744 C C . LYS A 1 93 ? -19.051 -27.932 25.253 1.00 64.56 93 LYS A C 1
ATOM 746 O O . LYS A 1 93 ? -19.774 -28.194 26.210 1.00 64.56 93 LYS A O 1
ATOM 751 N N . ASP A 1 94 ? -18.931 -28.722 24.189 1.00 57.66 94 ASP A N 1
ATOM 752 C CA . ASP A 1 94 ? -19.351 -30.131 24.167 1.00 57.66 94 ASP A CA 1
ATOM 753 C C . ASP A 1 94 ? -18.368 -30.952 25.018 1.00 57.66 94 ASP A C 1
ATOM 755 O O . ASP A 1 94 ? -17.563 -31.735 24.519 1.00 57.66 94 ASP A O 1
ATOM 759 N N . ILE A 1 95 ? -18.357 -30.729 26.331 1.00 57.53 95 ILE A N 1
ATOM 760 C CA . ILE A 1 95 ? -17.680 -31.654 27.239 1.00 57.53 95 ILE A CA 1
ATOM 761 C C . ILE A 1 95 ? -18.732 -32.681 27.637 1.00 57.53 95 ILE A C 1
ATOM 763 O O . ILE A 1 95 ? -19.627 -32.382 28.426 1.00 57.53 95 ILE A O 1
ATOM 767 N N . ARG A 1 96 ? -18.630 -33.903 27.098 1.00 57.12 96 ARG A N 1
ATOM 768 C CA . ARG A 1 96 ? -19.285 -35.056 27.726 1.00 57.12 96 ARG A CA 1
ATOM 769 C C . ARG A 1 96 ? -18.708 -35.175 29.133 1.00 57.12 96 ARG A C 1
ATOM 771 O O . ARG A 1 96 ? -17.514 -35.416 29.290 1.00 57.12 96 ARG A O 1
ATOM 778 N N . SER A 1 97 ? -19.544 -34.970 30.143 1.00 55.00 97 SER A N 1
ATOM 779 C CA . SER A 1 97 ? -19.213 -35.298 31.525 1.00 55.00 97 SER A CA 1
ATOM 780 C C . SER A 1 97 ? -18.850 -36.781 31.592 1.00 55.00 97 SER A C 1
ATOM 782 O O . SER A 1 97 ? -19.679 -37.625 31.244 1.00 55.00 97 SER A O 1
ATOM 784 N N . ASN A 1 98 ? -17.623 -37.103 32.005 1.00 55.19 98 ASN A N 1
ATOM 785 C CA . ASN A 1 98 ? -17.270 -38.485 32.312 1.00 55.19 98 ASN A CA 1
ATOM 786 C C . ASN A 1 98 ? -18.117 -38.940 33.515 1.00 55.19 98 ASN A C 1
ATOM 788 O O . ASN A 1 98 ? -18.139 -38.218 34.517 1.00 55.19 98 ASN A O 1
ATOM 792 N N . PRO A 1 99 ? -18.828 -40.080 33.434 1.00 56.00 99 PRO A N 1
ATOM 793 C CA . PRO A 1 99 ? -19.567 -40.600 34.572 1.00 56.00 99 PRO A CA 1
ATOM 794 C C . PRO A 1 99 ? -18.598 -41.090 35.656 1.00 56.00 99 PRO A C 1
ATOM 796 O O . PRO A 1 99 ? -17.527 -41.614 35.341 1.00 56.00 99 PRO A O 1
ATOM 799 N N . SER A 1 100 ? -18.991 -40.846 36.909 1.00 56.78 100 SER A N 1
ATOM 800 C CA . SER A 1 100 ? -18.310 -41.245 38.149 1.00 56.78 100 SER A CA 1
ATOM 801 C C . SER A 1 100 ? -18.284 -42.753 38.366 1.00 56.78 100 SER A C 1
ATOM 803 O O . SER A 1 100 ? -19.243 -43.425 37.923 1.00 56.78 100 SER A O 1
#

Radius of gyration: 23.22 Å; Cα contacts (8 Å, |Δi|>4): 34; chains: 1; bounding box: 40×55×54 Å

Mean predicted aligned error: 11.88 Å

Secondary structure (DSSP, 8-state):
-HHHHH---HHHHHHHHT--HHHHHHHHHHHHHHHHHHHHHTT-PPP----SHHHHHHHHHT-SS--------PPPPPSSHHHHHHT---------PPP-

Organism: NCBI:txid1432792

Sequence (100 aa):
MYYLKTYPTFDVLGFHFGFSGGHAHAHIDRLLPVLVRALTSLNVMPERTLTTPEEFSQLIDQYKNIAIDGVEVACVRPQDETEQEKHYSGKKKDIRSNPS

Solvent-accessible surface area (backbone atoms only — not comparable to full-atom values): 6612 Å² t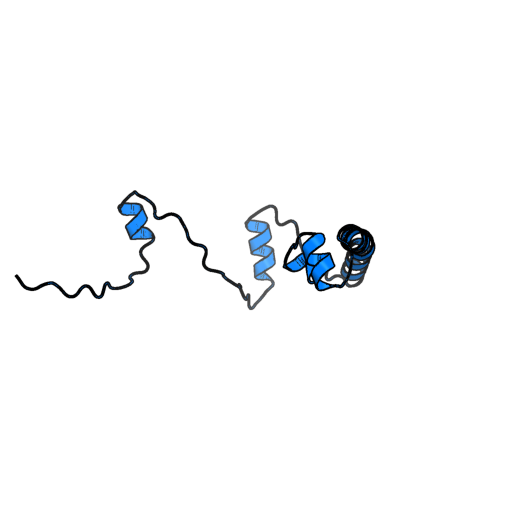otal; per-residue (Å²): 113,66,58,88,72,67,66,61,55,41,54,58,48,3,64,77,72,80,41,54,32,69,54,35,44,53,47,48,69,62,45,50,61,54,50,51,52,52,28,52,75,67,73,64,57,78,89,84,80,69,90,44,74,65,56,44,51,62,59,51,70,76,48,94,74,82,87,80,92,82,76,92,70,93,73,85,79,61,85,52,65,72,59,39,57,74,68,53,86,73,78,77,77,90,68,80,77,79,82,132